Protein AF-A0ABD6CNC0-F1 (afdb_monomer)

Secondary structure (DSSP, 8-state):
------EEEEEEEEETTEEEEEEEETTS-EEEEEEEETTEEPSSPPPPTTHHHHHHHTT-TTS--

Sequence (65 aa):
MSPDRDYAGRVDIVDEDRRWTYGVTADGSVRLLDAFDDGTAIEEPDDPEYVDDVFLTLDLPGGRR

Solvent-accessible surface ar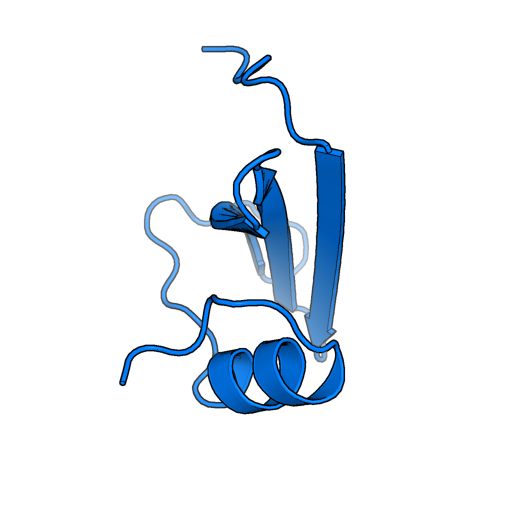ea (backbone atoms only — not comparable to full-atom values): 4006 Å² total; per-residue (Å²): 131,84,80,84,59,77,49,71,44,75,48,78,51,74,56,94,58,32,35,42,34,30,36,25,33,78,89,43,41,57,41,84,73,49,32,29,52,74,84,39,77,46,94,81,68,79,80,62,95,61,50,41,61,53,27,52,75,70,74,37,66,54,44,87,125

Radius of gyration: 11.78 Å; Cα contacts (8 Å, |Δi|>4): 99; chains: 1; bounding box: 25×29×26 Å

Mean predicted aligned error: 5.76 Å

pLDDT: mean 85.46, std 15.35, range [40.97, 97.44]

Foldseek 3Di:
DPPPQVFPDWDWDDDDQKIWIWGQHPVLEIDTDWMDGNNHTDPDDDDDPCVLVVCVVVVGPHRDD

Nearest PDB structures (foldseek):
  7lps-assembly1_A  TM=5.723E-01  e=2.384E+00  Homo sapiens
  7lps-assembly3_G  TM=5.721E-01  e=2.544E+00  Homo sapiens
  5fqd-assembly1_A  TM=5.648E-01  e=3.515E+00  Homo sapiens
  6wi1-assembly1_D  TM=5.587E-01  e=4.000E+00  Rattus norvegicus
  8k20-assembly1_E  TM=3.810E-01  e=2.895E+00  Arabidopsis thaliana

Structure (mmCIF, N/CA/C/O backbone):
data_AF-A0ABD6CNC0-F1
#
_entry.id   AF-A0ABD6CNC0-F1
#
loop_
_atom_site.group_PDB
_atom_site.id
_atom_site.type_symbol
_atom_site.label_atom_id
_atom_site.label_alt_id
_atom_site.label_comp_id
_atom_site.label_asym_id
_atom_site.label_entity_id
_atom_site.label_seq_id
_atom_site.pdbx_PDB_ins_code
_atom_site.Cartn_x
_atom_site.Cartn_y
_atom_site.Cartn_z
_atom_site.occupancy
_atom_site.B_iso_or_equiv
_atom_site.auth_seq_id
_atom_site.auth_comp_id
_atom_site.auth_asym_id
_atom_site.auth_atom_id
_atom_site.pdbx_PDB_model_num
ATOM 1 N N . MET A 1 1 ? 13.124 12.514 8.123 1.00 40.97 1 MET A N 1
ATOM 2 C CA . MET A 1 1 ? 13.872 12.306 6.865 1.00 40.97 1 MET A CA 1
ATOM 3 C C . MET A 1 1 ? 12.831 12.220 5.774 1.00 40.97 1 MET A C 1
ATOM 5 O O . MET A 1 1 ? 11.978 11.360 5.900 1.00 40.97 1 MET A O 1
ATOM 9 N N . SER A 1 2 ? 12.817 13.122 4.797 1.00 45.00 2 SER A N 1
ATOM 10 C CA . SER A 1 2 ? 11.857 13.041 3.689 1.00 45.00 2 SER A CA 1
ATOM 11 C C . SER A 1 2 ? 12.391 12.012 2.694 1.00 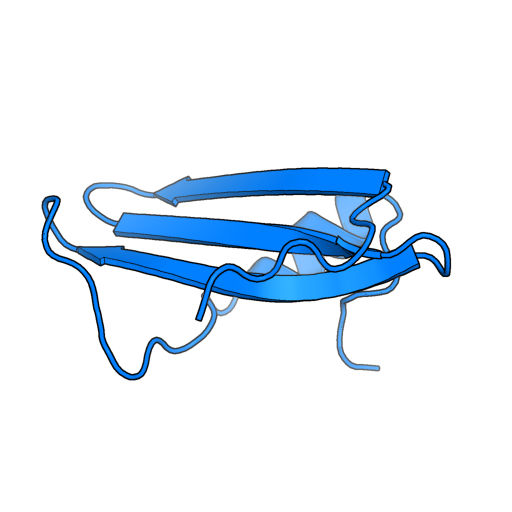45.00 2 SER A C 1
ATOM 13 O O . SER A 1 2 ? 13.454 12.262 2.121 1.00 45.00 2 SER A O 1
ATOM 15 N N . PRO A 1 3 ? 11.761 10.836 2.525 1.00 49.84 3 PRO A N 1
ATOM 16 C CA . PRO A 1 3 ? 12.222 9.846 1.573 1.00 49.84 3 PRO A CA 1
ATOM 17 C C . PRO A 1 3 ? 11.748 10.264 0.178 1.00 49.84 3 PRO A C 1
ATOM 19 O O . PRO A 1 3 ? 10.971 9.554 -0.448 1.00 49.84 3 PRO A O 1
ATOM 22 N N . ASP A 1 4 ? 12.262 11.383 -0.336 1.00 48.19 4 ASP A N 1
ATOM 23 C CA . ASP A 1 4 ? 12.350 11.634 -1.780 1.00 48.19 4 ASP A CA 1
ATOM 24 C C . ASP A 1 4 ? 13.398 10.670 -2.374 1.00 48.19 4 ASP A C 1
ATOM 26 O O . ASP A 1 4 ? 14.400 11.058 -2.968 1.00 48.19 4 ASP A O 1
ATOM 30 N N . ARG A 1 5 ? 13.221 9.367 -2.128 1.00 58.38 5 ARG A N 1
ATOM 31 C CA . ARG A 1 5 ? 13.745 8.347 -3.028 1.00 58.38 5 ARG A CA 1
ATOM 32 C C . ARG A 1 5 ? 12.836 8.428 -4.241 1.00 58.38 5 ARG A C 1
ATOM 34 O O . ARG A 1 5 ? 11.624 8.501 -4.063 1.00 58.38 5 ARG A O 1
ATOM 41 N N . ASP A 1 6 ? 13.413 8.429 -5.435 1.00 69.62 6 ASP A N 1
ATOM 42 C CA . ASP A 1 6 ? 12.681 8.425 -6.702 1.00 69.62 6 ASP A CA 1
ATOM 43 C C . ASP A 1 6 ? 11.790 7.172 -6.807 1.00 69.62 6 ASP A C 1
ATOM 45 O O . ASP A 1 6 ? 12.157 6.151 -7.397 1.00 69.62 6 ASP A O 1
ATOM 49 N N . TYR A 1 7 ? 10.624 7.217 -6.169 1.00 78.19 7 TYR A N 1
ATOM 50 C CA . TYR A 1 7 ? 9.591 6.217 -6.328 1.00 78.19 7 TYR A CA 1
ATOM 51 C C . TYR A 1 7 ? 8.880 6.513 -7.644 1.00 78.19 7 TYR A C 1
ATOM 53 O O . TYR A 1 7 ? 8.349 7.602 -7.860 1.00 78.19 7 TYR A O 1
ATOM 61 N N . ALA A 1 8 ? 8.881 5.528 -8.534 1.00 87.19 8 ALA A N 1
ATOM 62 C CA . ALA A 1 8 ? 8.152 5.577 -9.791 1.00 87.19 8 ALA A CA 1
ATOM 63 C C . ALA A 1 8 ? 6.634 5.454 -9.573 1.00 87.19 8 ALA A C 1
ATOM 65 O O . ALA A 1 8 ? 5.854 5.823 -10.450 1.00 87.19 8 ALA A O 1
ATOM 66 N N . GLY A 1 9 ? 6.209 4.953 -8.409 1.00 90.06 9 GLY A N 1
ATOM 67 C CA . GLY A 1 9 ? 4.804 4.823 -8.048 1.00 90.06 9 GLY A CA 1
ATOM 68 C C . GLY A 1 9 ? 4.582 4.590 -6.558 1.00 90.06 9 GLY A C 1
ATOM 69 O O . GLY A 1 9 ? 5.524 4.427 -5.781 1.00 90.06 9 GLY A O 1
ATOM 70 N N . ARG A 1 10 ? 3.307 4.567 -6.167 1.00 92.56 10 ARG A N 1
ATOM 71 C CA . ARG A 1 10 ? 2.857 4.294 -4.800 1.00 92.56 10 ARG A CA 1
ATOM 72 C C . ARG A 1 10 ? 1.693 3.310 -4.822 1.00 92.56 10 ARG A C 1
ATOM 74 O O . ARG A 1 10 ? 0.814 3.428 -5.673 1.00 92.56 10 ARG A O 1
ATOM 81 N N . VAL A 1 11 ? 1.685 2.388 -3.865 1.00 94.00 11 VAL A N 1
ATOM 82 C CA . VAL A 1 11 ? 0.587 1.452 -3.603 1.00 94.00 11 VAL A CA 1
ATOM 83 C C . VAL A 1 11 ? 0.067 1.713 -2.196 1.00 94.00 11 VAL A C 1
ATOM 85 O O . VAL A 1 11 ? 0.839 1.708 -1.243 1.00 94.00 11 VAL A O 1
ATOM 88 N N . ASP A 1 12 ? -1.234 1.950 -2.071 1.00 95.00 12 ASP A N 1
ATOM 89 C CA . ASP A 1 12 ? -1.920 2.020 -0.783 1.00 95.00 12 ASP A CA 1
ATOM 90 C C . ASP A 1 12 ? -2.788 0.770 -0.634 1.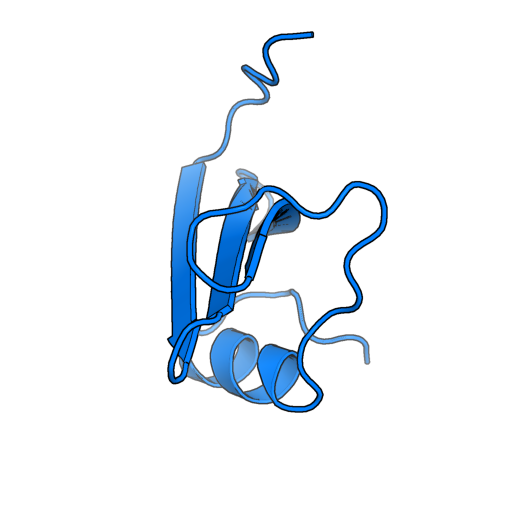00 95.00 12 ASP A C 1
ATOM 92 O O . ASP A 1 12 ? -3.673 0.533 -1.456 1.00 95.00 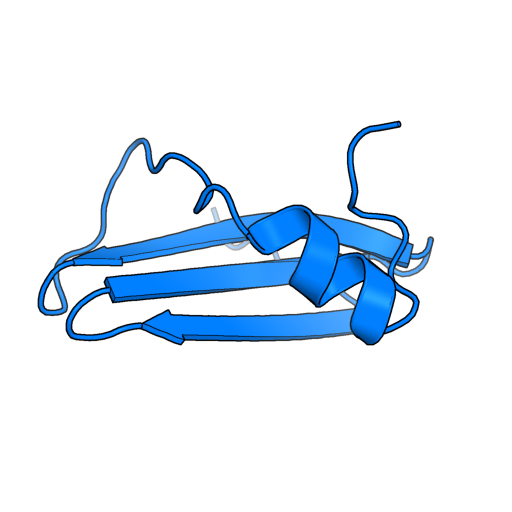12 ASP A O 1
ATOM 96 N N . ILE A 1 13 ? -2.538 -0.015 0.411 1.00 95.00 13 ILE A N 1
ATOM 97 C CA . ILE A 1 13 ? -3.392 -1.132 0.818 1.00 95.00 13 ILE A CA 1
ATOM 98 C C . ILE A 1 13 ? -4.196 -0.652 2.019 1.00 95.00 13 ILE A C 1
ATOM 100 O O . ILE A 1 13 ? -3.611 -0.192 2.997 1.00 95.00 13 ILE A O 1
ATOM 104 N N . VAL A 1 14 ? -5.521 -0.719 1.926 1.00 95.38 14 VAL A N 1
ATOM 105 C CA . VAL A 1 14 ? -6.443 -0.308 2.990 1.00 95.38 14 VAL A CA 1
ATOM 106 C C . VAL A 1 14 ? -7.341 -1.491 3.307 1.00 95.38 14 VAL A C 1
ATOM 108 O O . VAL A 1 14 ? -7.971 -2.034 2.399 1.00 95.38 14 VAL A O 1
ATOM 111 N N . ASP A 1 15 ? -7.384 -1.868 4.577 1.00 93.56 15 ASP A N 1
ATOM 112 C CA . ASP A 1 15 ? -8.146 -3.002 5.081 1.00 93.56 15 ASP A CA 1
ATOM 113 C C . ASP A 1 15 ? -8.700 -2.657 6.458 1.00 93.56 15 ASP A C 1
ATOM 115 O O . ASP A 1 15 ? -7.942 -2.373 7.384 1.00 93.56 15 ASP A O 1
ATOM 119 N N . GLU A 1 16 ? -10.027 -2.623 6.566 1.00 92.88 16 GLU A N 1
ATOM 120 C CA . GLU A 1 16 ? -10.736 -2.130 7.751 1.00 92.88 16 GLU A CA 1
ATOM 121 C C . GLU A 1 16 ? -10.202 -0.751 8.203 1.00 92.88 16 GLU A C 1
ATOM 123 O O . GLU A 1 16 ? -10.264 0.216 7.438 1.00 92.88 16 GLU A O 1
ATOM 128 N N . ASP A 1 17 ? -9.667 -0.666 9.422 1.00 94.62 17 ASP A N 1
ATOM 129 C CA . ASP A 1 17 ? -9.099 0.550 10.014 1.00 94.62 17 ASP A CA 1
ATOM 130 C C . ASP A 1 17 ? -7.580 0.670 9.779 1.00 94.62 17 ASP A C 1
ATOM 132 O O . ASP A 1 17 ? -6.934 1.611 10.253 1.00 94.62 17 ASP A O 1
ATOM 136 N N . ARG A 1 18 ? -6.993 -0.270 9.029 1.00 95.94 18 ARG A N 1
ATOM 137 C CA . ARG A 1 18 ? -5.556 -0.355 8.770 1.00 95.94 18 ARG A CA 1
ATOM 138 C C . ARG A 1 18 ? -5.199 0.087 7.368 1.00 95.94 18 ARG A C 1
ATOM 140 O O . ARG A 1 18 ? -5.926 -0.117 6.395 1.00 95.94 18 ARG A O 1
ATOM 147 N N . ARG A 1 19 ? -4.020 0.688 7.252 1.00 96.94 19 ARG A N 1
ATOM 148 C CA . ARG A 1 19 ? -3.463 1.106 5.971 1.00 96.94 19 ARG A CA 1
ATOM 149 C C . ARG A 1 19 ? -1.963 0.900 5.932 1.00 96.94 19 ARG A C 1
ATOM 151 O O . ARG A 1 19 ? -1.274 1.350 6.836 1.00 96.94 19 ARG A O 1
ATOM 158 N N . TRP A 1 20 ? -1.464 0.381 4.818 1.00 97.44 20 TRP A N 1
ATOM 159 C CA . TRP A 1 20 ? -0.041 0.311 4.493 1.00 97.44 20 TRP A CA 1
ATOM 160 C C . TRP A 1 20 ? 0.230 1.086 3.207 1.00 97.44 20 TRP A C 1
ATOM 162 O O . TRP A 1 20 ? -0.501 0.967 2.223 1.00 97.44 20 TRP A O 1
ATOM 172 N N . THR A 1 21 ? 1.276 1.904 3.215 1.00 96.00 21 THR A N 1
ATOM 173 C CA . THR A 1 21 ? 1.706 2.705 2.068 1.00 96.00 21 THR A CA 1
ATOM 174 C C . THR A 1 21 ? 3.059 2.208 1.601 1.00 96.00 21 THR A C 1
ATOM 176 O O . THR A 1 21 ? 4.042 2.306 2.331 1.00 96.00 21 THR A O 1
ATOM 179 N N . TYR A 1 22 ? 3.131 1.739 0.362 1.00 94.44 22 TYR A N 1
ATOM 180 C CA . TYR A 1 22 ? 4.354 1.242 -0.248 1.00 94.44 22 TYR A CA 1
ATOM 181 C C . TYR A 1 22 ? 4.819 2.147 -1.384 1.00 94.44 22 TYR A C 1
ATOM 183 O O . TYR A 1 22 ? 4.025 2.607 -2.206 1.00 94.44 22 TYR A O 1
ATOM 191 N N . GLY A 1 23 ? 6.126 2.371 -1.462 1.00 93.56 23 GLY A N 1
ATOM 192 C CA . GLY A 1 23 ? 6.787 3.013 -2.589 1.00 93.56 23 GLY A CA 1
ATOM 193 C C . GLY A 1 23 ? 7.304 1.965 -3.564 1.00 93.56 23 GLY A C 1
ATOM 194 O O . GLY A 1 23 ? 7.964 1.010 -3.152 1.00 93.56 23 GLY A O 1
ATOM 195 N N . VAL A 1 24 ? 7.038 2.168 -4.853 1.00 91.81 24 VAL A N 1
ATOM 196 C CA . VAL A 1 24 ? 7.587 1.355 -5.944 1.00 91.81 24 VAL A CA 1
ATOM 197 C C . VAL A 1 24 ? 8.777 2.102 -6.530 1.00 91.81 24 VAL A C 1
ATOM 199 O O . VAL A 1 24 ? 8.627 3.220 -7.024 1.00 91.81 24 VAL A O 1
ATOM 202 N N . THR A 1 25 ? 9.973 1.530 -6.449 1.00 88.44 25 THR A N 1
ATOM 203 C CA . THR A 1 25 ? 11.188 2.124 -7.021 1.00 88.44 25 THR A CA 1
ATOM 204 C C . THR A 1 25 ? 11.254 1.907 -8.533 1.00 88.44 25 THR A C 1
ATOM 206 O O . THR A 1 25 ? 10.567 1.053 -9.086 1.00 88.44 25 THR A O 1
ATOM 209 N N . ALA A 1 26 ? 12.085 2.684 -9.234 1.00 83.88 26 ALA A N 1
ATOM 210 C CA . ALA A 1 26 ? 12.220 2.590 -10.694 1.00 83.88 26 ALA A CA 1
ATOM 211 C C . ALA A 1 26 ? 12.703 1.213 -11.204 1.00 83.88 26 ALA A C 1
ATOM 213 O O . ALA A 1 26 ? 12.466 0.872 -12.358 1.00 83.88 26 ALA A O 1
ATOM 214 N N . ASP A 1 27 ? 13.363 0.421 -10.354 1.00 84.81 27 ASP A N 1
ATOM 215 C CA . ASP A 1 27 ? 13.757 -0.968 -10.635 1.00 84.81 27 ASP A CA 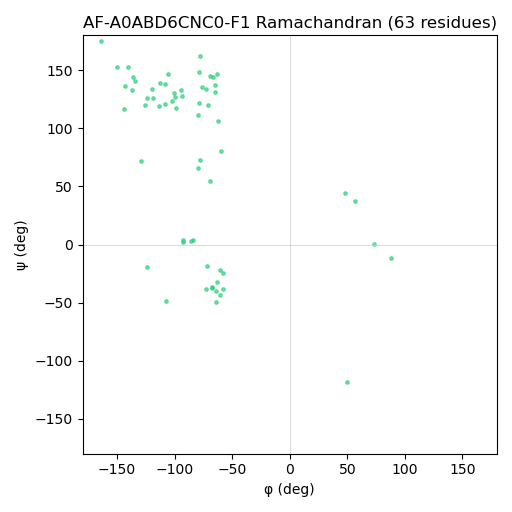1
ATOM 216 C C . ASP A 1 27 ? 12.637 -1.994 -10.361 1.00 84.81 27 ASP A C 1
ATOM 218 O O . ASP A 1 27 ? 12.856 -3.197 -10.482 1.00 84.81 27 ASP A O 1
ATOM 222 N N . GLY A 1 28 ? 11.443 -1.520 -9.995 1.00 82.50 28 GLY A N 1
ATOM 223 C CA . GLY A 1 28 ? 10.263 -2.321 -9.688 1.00 82.50 28 GLY A CA 1
ATOM 224 C C . GLY A 1 28 ? 10.160 -2.769 -8.230 1.00 82.50 28 GLY A C 1
ATOM 225 O O . GLY A 1 28 ? 9.098 -3.242 -7.835 1.00 82.50 28 GLY A O 1
ATOM 226 N N . SER A 1 29 ? 11.208 -2.617 -7.415 1.00 86.94 29 SER A N 1
ATOM 227 C CA . SER A 1 29 ? 11.167 -3.073 -6.020 1.00 86.94 29 SER A CA 1
ATOM 228 C C . SER A 1 29 ? 10.106 -2.322 -5.212 1.00 86.94 29 SER A C 1
ATOM 230 O O . SER A 1 29 ? 9.885 -1.125 -5.406 1.00 86.94 29 SER A O 1
ATOM 232 N N . VAL A 1 30 ? 9.494 -3.003 -4.246 1.00 91.31 30 VAL A N 1
ATOM 233 C CA . VAL A 1 30 ? 8.485 -2.413 -3.358 1.00 91.31 30 VAL A CA 1
ATOM 234 C C . VAL A 1 30 ? 9.053 -2.245 -1.949 1.00 91.31 30 VAL A C 1
ATOM 236 O O . VAL A 1 30 ? 9.776 -3.111 -1.455 1.00 91.31 30 VAL A O 1
ATOM 239 N N . ARG A 1 31 ? 8.780 -1.108 -1.300 1.00 90.75 31 ARG A N 1
ATOM 240 C CA . ARG A 1 31 ? 9.213 -0.825 0.079 1.00 90.75 31 ARG A CA 1
ATOM 241 C C . ARG A 1 31 ? 8.096 -0.189 0.885 1.00 90.75 31 ARG A C 1
ATOM 243 O O . ARG A 1 31 ? 7.500 0.778 0.418 1.00 90.75 31 ARG A O 1
ATOM 250 N N . LEU A 1 32 ? 7.871 -0.680 2.100 1.00 93.06 32 LEU A N 1
ATOM 251 C CA . LEU A 1 32 ? 6.953 -0.054 3.046 1.00 93.06 32 LEU A CA 1
ATOM 252 C C . LEU A 1 32 ? 7.484 1.331 3.447 1.00 93.06 32 LEU A C 1
ATOM 254 O O . LEU A 1 32 ? 8.674 1.486 3.738 1.00 93.06 32 LEU A O 1
ATOM 258 N N . LEU A 1 33 ? 6.613 2.336 3.389 1.00 92.69 33 LEU A N 1
ATOM 259 C CA . LEU A 1 33 ? 6.916 3.730 3.723 1.00 92.69 33 LEU A CA 1
ATOM 260 C C . LEU A 1 33 ? 6.276 4.132 5.042 1.00 92.69 33 LEU A C 1
ATOM 262 O O . LEU A 1 33 ? 6.955 4.706 5.882 1.00 92.69 33 LEU A O 1
ATOM 266 N N . ASP A 1 34 ? 4.991 3.821 5.192 1.00 94.94 34 ASP A N 1
ATOM 267 C CA . ASP A 1 34 ? 4.187 4.155 6.362 1.00 94.94 34 ASP A CA 1
ATOM 268 C C . ASP A 1 34 ? 3.096 3.103 6.553 1.00 94.94 34 ASP A C 1
ATOM 270 O O . ASP A 1 34 ? 2.604 2.523 5.579 1.00 94.94 34 ASP A O 1
ATOM 274 N N . ALA A 1 35 ? 2.659 2.926 7.796 1.00 96.69 35 ALA A N 1
ATOM 275 C CA . ALA A 1 35 ? 1.444 2.193 8.109 1.00 96.69 35 ALA A CA 1
ATOM 276 C C . ALA A 1 35 ? 0.662 2.871 9.235 1.00 96.69 35 ALA A C 1
ATOM 278 O O . ALA A 1 35 ? 1.236 3.568 10.075 1.00 96.69 35 ALA A O 1
ATOM 279 N N . PHE A 1 36 ? -0.650 2.662 9.239 1.00 97.12 36 PHE A N 1
ATOM 280 C CA . PHE A 1 36 ? -1.582 3.270 10.179 1.00 97.12 36 PHE A CA 1
ATOM 281 C C . PHE A 1 36 ? -2.587 2.234 10.691 1.00 97.12 36 PHE A C 1
ATOM 283 O O . PHE A 1 36 ? -3.022 1.387 9.913 1.00 97.12 36 PHE A O 1
ATOM 290 N N . ASP A 1 37 ? -2.979 2.349 11.961 1.00 96.19 37 ASP A N 1
ATOM 291 C CA . ASP A 1 37 ? -4.103 1.635 12.590 1.00 96.19 37 ASP A CA 1
ATOM 292 C C . ASP A 1 37 ? -5.038 2.675 13.226 1.00 96.19 37 ASP A C 1
ATOM 294 O O . ASP A 1 37 ? -4.587 3.498 14.028 1.00 96.19 37 ASP A O 1
ATOM 298 N N . ASP A 1 38 ? -6.301 2.719 12.800 1.00 95.19 38 ASP A N 1
ATOM 299 C CA . ASP A 1 38 ? -7.300 3.730 13.189 1.00 95.19 38 ASP A CA 1
ATOM 300 C C . ASP A 1 38 ? -6.760 5.174 13.078 1.00 95.19 38 ASP A C 1
ATOM 302 O O . ASP A 1 38 ? -6.850 6.016 13.974 1.00 95.19 38 ASP A O 1
ATOM 306 N N . GLY A 1 39 ? -6.065 5.446 11.967 1.00 93.31 39 GLY A N 1
ATOM 307 C CA . GLY A 1 39 ? -5.446 6.746 11.687 1.00 93.31 39 GLY A CA 1
ATOM 308 C C . GLY A 1 39 ? -4.190 7.072 12.507 1.00 93.31 39 GLY A C 1
ATOM 309 O O . GLY A 1 39 ? -3.597 8.134 12.303 1.00 93.31 39 GLY A O 1
ATOM 310 N N . THR A 1 40 ? -3.741 6.177 13.388 1.00 95.88 40 THR A N 1
ATOM 311 C CA . THR A 1 40 ? -2.508 6.335 14.171 1.00 95.88 40 THR A CA 1
ATOM 312 C C . THR A 1 40 ? -1.341 5.662 13.462 1.00 95.88 40 THR A C 1
ATOM 314 O O . THR A 1 40 ? -1.432 4.494 13.103 1.00 95.88 40 THR A O 1
ATOM 317 N N . ALA A 1 41 ? -0.235 6.384 13.260 1.00 95.31 41 ALA A N 1
ATOM 318 C CA . ALA A 1 41 ? 0.965 5.827 12.636 1.00 95.31 41 ALA A CA 1
ATOM 319 C C . ALA A 1 41 ? 1.593 4.728 13.509 1.00 95.31 41 ALA A C 1
ATOM 321 O O . ALA A 1 41 ? 1.721 4.891 14.724 1.00 95.31 41 ALA A O 1
ATOM 322 N N . ILE A 1 42 ? 2.014 3.636 12.877 1.00 96.06 42 ILE A N 1
ATOM 323 C CA . ILE A 1 42 ? 2.686 2.505 13.520 1.00 96.06 42 ILE A CA 1
ATOM 324 C C . ILE A 1 42 ? 4.194 2.653 13.281 1.00 96.06 42 ILE A C 1
ATOM 326 O O . ILE A 1 42 ? 4.614 2.802 12.136 1.00 96.06 42 ILE A O 1
ATOM 330 N N . GLU A 1 43 ? 5.016 2.621 14.336 1.00 91.81 43 GLU A N 1
ATOM 331 C CA . GLU A 1 43 ? 6.476 2.800 14.200 1.00 91.81 43 GLU A CA 1
ATOM 332 C C . GLU A 1 43 ? 7.180 1.585 13.578 1.00 91.81 43 GLU A C 1
ATOM 334 O O . GLU A 1 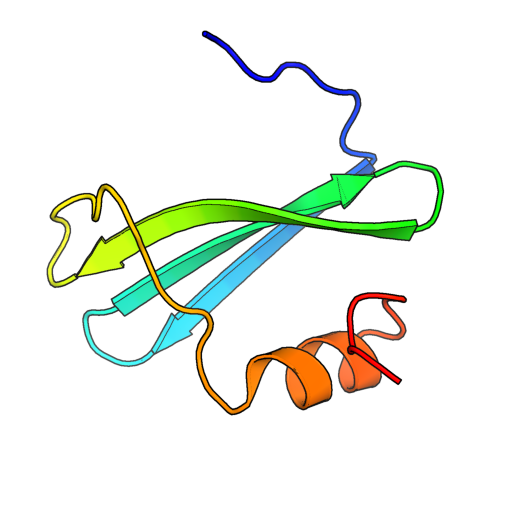43 ? 8.094 1.746 12.771 1.00 91.81 43 GLU A O 1
ATOM 339 N N . GLU A 1 44 ? 6.741 0.374 13.921 1.00 91.19 44 GLU A N 1
ATOM 340 C CA . GLU A 1 44 ? 7.308 -0.888 13.428 1.00 91.19 44 GLU A CA 1
ATOM 341 C C . GLU A 1 44 ? 6.188 -1.785 1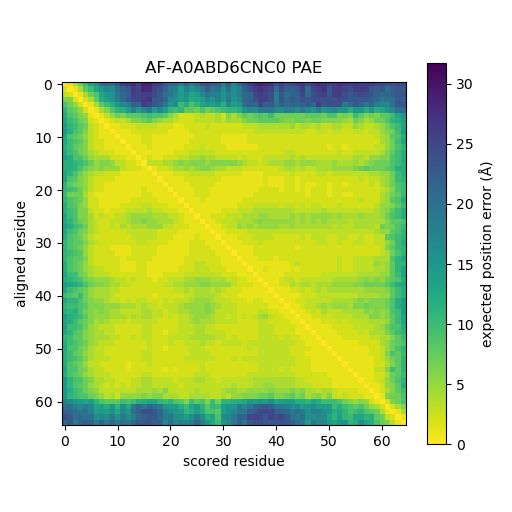2.882 1.00 91.19 44 GLU A C 1
ATOM 343 O O . GLU A 1 44 ? 5.781 -2.744 13.537 1.00 91.19 44 GLU A O 1
ATOM 348 N N . PRO A 1 45 ? 5.609 -1.436 11.722 1.00 91.44 45 PRO A N 1
ATOM 349 C CA . PRO A 1 45 ? 4.522 -2.207 11.145 1.00 91.44 45 PRO A CA 1
ATOM 350 C C . PRO A 1 45 ? 5.009 -3.497 10.495 1.00 91.44 45 PRO A C 1
ATOM 352 O O . PRO A 1 45 ? 5.956 -3.494 9.706 1.00 91.44 45 PRO A O 1
ATOM 355 N N . ASP A 1 46 ? 4.286 -4.578 10.768 1.00 92.19 46 ASP A N 1
ATOM 356 C CA . ASP A 1 46 ? 4.356 -5.799 9.979 1.00 92.19 46 ASP A CA 1
ATOM 357 C C . ASP A 1 46 ? 3.540 -5.646 8.687 1.00 92.19 46 ASP A C 1
ATOM 359 O O . ASP A 1 46 ? 2.512 -4.957 8.645 1.00 92.19 46 ASP A O 1
ATOM 363 N N . ASP A 1 47 ? 3.992 -6.319 7.633 1.00 92.50 47 ASP A N 1
ATOM 364 C CA . ASP A 1 47 ? 3.231 -6.455 6.397 1.00 92.50 47 ASP A CA 1
ATOM 365 C C . ASP A 1 47 ? 1.998 -7.355 6.609 1.00 92.50 47 ASP A C 1
ATOM 367 O O . ASP A 1 47 ? 2.070 -8.335 7.361 1.00 92.50 47 ASP A O 1
ATOM 371 N N . PRO A 1 48 ? 0.864 -7.080 5.938 1.00 92.19 48 PRO A N 1
ATOM 372 C CA . PRO A 1 48 ? -0.268 -7.992 5.974 1.00 92.19 48 PRO A CA 1
ATOM 373 C C . PRO A 1 48 ? 0.088 -9.304 5.261 1.00 92.19 48 PRO A C 1
ATOM 375 O O . PRO A 1 48 ? 0.770 -9.303 4.238 1.00 92.19 48 PRO A O 1
ATOM 378 N N . GLU A 1 49 ? -0.420 -10.436 5.755 1.00 92.31 49 GLU A N 1
ATOM 379 C CA . GLU A 1 49 ? -0.062 -11.771 5.238 1.00 92.31 49 GLU A CA 1
ATOM 380 C C . GLU A 1 49 ? -0.363 -11.957 3.738 1.00 92.31 49 GLU A C 1
ATOM 382 O O . GLU A 1 49 ? 0.269 -12.770 3.071 1.00 92.31 49 GLU A O 1
ATOM 387 N N . TYR A 1 50 ? -1.312 -11.190 3.198 1.00 91.00 50 TYR A N 1
ATOM 388 C CA . TYR A 1 50 ? -1.728 -11.225 1.794 1.00 91.00 50 TYR A CA 1
ATOM 389 C C . TYR A 1 50 ? -0.983 -10.221 0.895 1.00 91.00 50 TYR A C 1
ATOM 391 O O . TYR A 1 50 ? -1.311 -10.098 -0.288 1.00 91.00 50 TYR A O 1
ATOM 399 N N . VAL A 1 51 ? -0.015 -9.460 1.424 1.00 93.56 51 VAL A N 1
ATOM 400 C CA . VAL A 1 51 ? 0.658 -8.381 0.676 1.00 93.56 51 VAL A CA 1
ATOM 401 C C . VAL A 1 51 ? 1.324 -8.894 -0.605 1.00 93.56 51 VAL A C 1
ATOM 403 O O . VAL A 1 51 ? 1.256 -8.253 -1.656 1.00 93.56 51 VAL A O 1
ATOM 406 N N . ASP A 1 52 ? 1.907 -10.089 -0.539 1.00 91.38 52 ASP A N 1
ATOM 407 C CA . ASP A 1 52 ? 2.632 -10.693 -1.651 1.00 91.38 52 ASP A CA 1
ATOM 408 C C . ASP A 1 52 ? 1.684 -11.047 -2.806 1.00 91.38 52 ASP A C 1
ATOM 410 O O . ASP A 1 52 ? 2.026 -10.835 -3.972 1.00 91.38 52 ASP A O 1
ATOM 414 N N . ASP A 1 53 ? 0.464 -11.503 -2.498 1.00 92.31 53 ASP A N 1
ATOM 415 C CA . ASP A 1 53 ? -0.574 -11.794 -3.493 1.00 92.31 53 ASP A CA 1
ATOM 416 C C . ASP A 1 53 ? -1.078 -10.514 -4.175 1.00 92.31 53 ASP A C 1
ATOM 418 O O . ASP A 1 53 ? -1.344 -10.503 -5.384 1.00 92.31 53 ASP A O 1
ATOM 422 N N . VAL A 1 54 ? -1.171 -9.411 -3.422 1.00 92.00 54 VAL A N 1
ATOM 423 C CA . VAL A 1 54 ? -1.512 -8.091 -3.970 1.00 92.00 54 VAL A CA 1
ATOM 424 C C . VAL A 1 54 ? -0.429 -7.634 -4.942 1.00 92.00 54 VAL A C 1
ATOM 426 O O . VAL A 1 54 ? -0.741 -7.268 -6.076 1.00 92.00 54 VAL A O 1
AT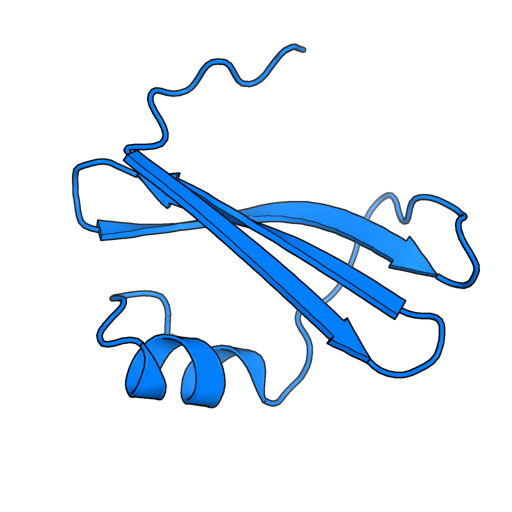OM 429 N N . PHE A 1 55 ? 0.845 -7.697 -4.548 1.00 91.81 55 PHE A N 1
ATOM 430 C CA . PHE A 1 55 ? 1.949 -7.307 -5.425 1.00 91.81 55 PHE A CA 1
ATOM 431 C C . PHE A 1 55 ? 2.053 -8.199 -6.658 1.00 91.81 55 PHE A C 1
ATOM 433 O O . PHE A 1 55 ? 2.228 -7.678 -7.758 1.00 91.81 55 PHE A O 1
ATOM 440 N N . LEU A 1 56 ? 1.854 -9.510 -6.513 1.00 89.56 56 LEU A N 1
ATOM 441 C CA . LEU A 1 56 ? 1.813 -10.436 -7.641 1.00 89.56 56 LEU A CA 1
ATOM 442 C C . LEU A 1 56 ? 0.682 -10.091 -8.621 1.00 89.56 56 LEU A C 1
ATOM 444 O O . LEU A 1 56 ? 0.900 -10.077 -9.830 1.00 89.56 56 LEU A O 1
ATOM 448 N N . THR A 1 57 ? -0.512 -9.778 -8.114 1.00 92.06 57 THR A N 1
ATOM 449 C CA . THR A 1 57 ? -1.672 -9.396 -8.941 1.00 92.06 57 THR A CA 1
ATOM 450 C C . THR A 1 57 ? -1.426 -8.101 -9.716 1.00 92.06 57 THR A C 1
ATOM 452 O O . THR A 1 57 ? -1.919 -7.938 -10.832 1.00 92.06 57 THR A O 1
ATOM 455 N N . LEU A 1 58 ? -0.647 -7.186 -9.138 1.00 87.88 58 LEU A N 1
ATOM 456 C CA . LEU A 1 58 ? -0.245 -5.925 -9.759 1.00 87.88 58 LEU A CA 1
ATOM 457 C C . LEU A 1 58 ? 1.010 -6.050 -10.644 1.00 87.88 58 LEU A C 1
ATOM 459 O O . LEU A 1 58 ? 1.458 -5.037 -11.177 1.00 87.88 58 LEU A O 1
ATOM 463 N N . ASP A 1 59 ? 1.561 -7.260 -10.805 1.00 87.56 59 ASP A N 1
ATOM 464 C CA . ASP A 1 59 ? 2.815 -7.542 -11.524 1.00 87.56 59 ASP A CA 1
ATOM 465 C C . ASP A 1 59 ? 4.022 -6.751 -10.974 1.00 87.56 59 ASP A C 1
ATOM 467 O O . ASP A 1 59 ? 4.893 -6.282 -11.707 1.00 87.56 59 ASP A O 1
ATOM 471 N N . LEU A 1 60 ? 4.069 -6.575 -9.648 1.00 84.12 60 LEU A N 1
ATOM 472 C CA . LEU A 1 60 ? 5.146 -5.885 -8.941 1.00 84.12 60 LEU A CA 1
ATOM 473 C C . LEU A 1 60 ? 6.130 -6.891 -8.313 1.00 84.12 60 LEU A C 1
ATOM 475 O O . LEU A 1 60 ? 5.708 -7.791 -7.579 1.00 84.12 60 LEU A O 1
ATOM 479 N N . PRO A 1 61 ? 7.455 -6.735 -8.516 1.00 68.69 61 PRO A N 1
ATOM 480 C CA . PRO A 1 61 ? 8.468 -7.575 -7.883 1.00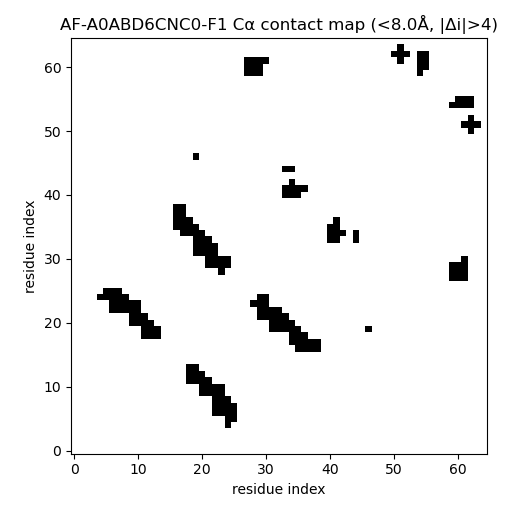 68.69 61 PRO A CA 1
ATOM 481 C C . PRO A 1 61 ? 8.682 -7.153 -6.417 1.00 68.69 61 PRO A C 1
ATOM 483 O O . PRO A 1 61 ? 9.681 -6.534 -6.056 1.00 68.69 61 PRO A O 1
ATOM 486 N N . GLY A 1 62 ? 7.703 -7.465 -5.568 1.00 61.69 62 GLY A N 1
ATOM 487 C CA . GLY A 1 62 ? 7.742 -7.243 -4.117 1.00 61.69 62 GLY A CA 1
ATOM 488 C C . GLY A 1 62 ? 7.496 -8.505 -3.290 1.00 61.69 62 GLY A C 1
ATOM 489 O O . GLY A 1 62 ? 7.909 -8.549 -2.137 1.00 61.69 62 GLY A O 1
ATOM 490 N N . GLY A 1 63 ? 6.896 -9.539 -3.892 1.00 53.66 63 GLY A N 1
ATOM 491 C CA . GLY A 1 63 ? 6.612 -10.802 -3.218 1.00 53.66 63 GLY A CA 1
ATOM 492 C C . GLY A 1 63 ? 7.882 -11.597 -2.943 1.00 53.66 63 GLY A C 1
ATOM 493 O O . GLY A 1 63 ? 8.616 -11.942 -3.877 1.00 53.66 63 GLY A O 1
ATOM 494 N N . ARG A 1 64 ? 8.169 -11.877 -1.672 1.00 46.25 64 ARG A N 1
ATOM 495 C CA . ARG A 1 64 ? 9.346 -12.651 -1.257 1.00 46.25 64 ARG A CA 1
ATOM 496 C C . ARG A 1 64 ? 9.245 -14.064 -1.858 1.00 46.25 64 ARG A C 1
ATOM 498 O O . ARG A 1 64 ? 8.426 -14.865 -1.424 1.00 46.25 64 ARG A O 1
ATOM 505 N N . ARG A 1 65 ? 10.049 -14.363 -2.883 1.00 46.34 65 ARG A N 1
ATOM 506 C CA . ARG A 1 65 ? 10.249 -15.739 -3.374 1.00 46.34 65 ARG A CA 1
ATOM 507 C C . ARG A 1 65 ? 11.148 -16.541 -2.443 1.00 46.34 65 ARG A C 1
ATOM 509 O O . ARG A 1 65 ? 12.118 -15.949 -1.917 1.00 46.34 65 ARG A O 1
#

Organism: NCBI:txid1126237